Protein AF-A0A132EEF4-F1 (afdb_monomer_lite)

Structure (mmCIF, N/CA/C/O backbone):
data_AF-A0A132EEF4-F1
#
_entry.id   AF-A0A132EEF4-F1
#
loop_
_atom_site.group_PDB
_atom_site.id
_atom_site.type_symbol
_atom_site.label_atom_id
_atom_site.label_alt_id
_atom_site.label_comp_id
_atom_site.label_asym_id
_atom_site.label_entity_id
_atom_site.label_seq_id
_atom_site.pdbx_PDB_ins_code
_atom_site.Cartn_x
_atom_site.Cartn_y
_atom_site.Cartn_z
_atom_site.occupancy
_atom_site.B_iso_or_equiv
_atom_site.auth_seq_id
_atom_site.auth_comp_id
_atom_site.auth_asym_id
_atom_site.auth_atom_id
_atom_site.pdbx_PDB_model_num
ATOM 1 N N . MET A 1 1 ? -3.371 -2.002 -14.845 1.00 58.97 1 MET A N 1
ATOM 2 C CA . MET A 1 1 ? -2.297 -1.546 -13.945 1.00 58.97 1 MET A CA 1
ATOM 3 C C . MET A 1 1 ? -2.289 -2.466 -12.753 1.00 58.97 1 MET A C 1
ATOM 5 O O . MET A 1 1 ? -3.370 -2.938 -12.405 1.00 58.97 1 MET A O 1
ATOM 9 N N . PRO A 1 2 ? -1.123 -2.784 -12.189 1.00 67.62 2 PRO A N 1
ATOM 10 C CA . PRO A 1 2 ? -1.090 -3.542 -10.958 1.00 67.62 2 PRO A CA 1
ATOM 11 C C . PRO A 1 2 ? -1.621 -2.651 -9.821 1.00 67.62 2 PRO A C 1
ATOM 13 O O . PRO A 1 2 ? -1.051 -1.611 -9.512 1.00 67.62 2 PRO A O 1
ATOM 16 N N . HIS A 1 3 ? -2.763 -3.059 -9.275 1.00 77.06 3 HIS A N 1
ATOM 17 C CA . HIS A 1 3 ? -3.440 -2.479 -8.113 1.00 77.06 3 HIS A CA 1
ATOM 18 C C . HIS A 1 3 ? -3.343 -3.504 -6.993 1.00 77.06 3 HIS A C 1
ATOM 20 O O . HIS A 1 3 ? -3.569 -4.694 -7.241 1.00 77.06 3 HIS A O 1
ATOM 26 N N . VAL A 1 4 ? -3.038 -3.069 -5.775 1.00 84.19 4 VAL A N 1
ATOM 27 C CA . VAL A 1 4 ? -3.090 -3.933 -4.590 1.00 84.19 4 VAL A CA 1
ATOM 28 C C . VAL A 1 4 ? -4.024 -3.305 -3.568 1.00 84.19 4 VAL A C 1
ATOM 30 O 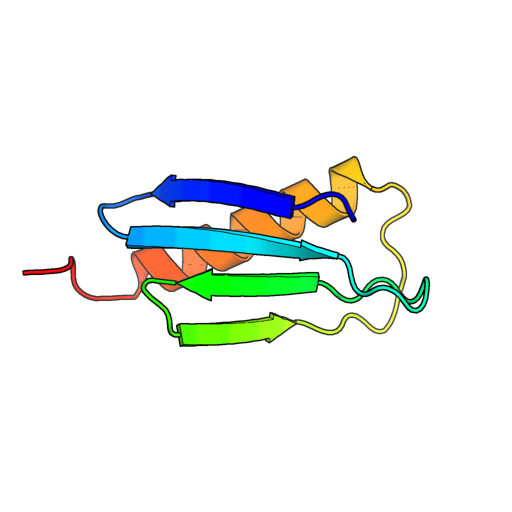O . VAL A 1 4 ? -3.850 -2.145 -3.233 1.00 84.19 4 VAL A O 1
ATOM 33 N N . SER A 1 5 ? -4.994 -4.077 -3.081 1.00 86.94 5 SER A N 1
ATOM 34 C CA . SER A 1 5 ? -5.943 -3.667 -2.040 1.00 86.94 5 SER A CA 1
ATOM 35 C C . SER A 1 5 ? -5.865 -4.647 -0.873 1.00 86.94 5 SER A C 1
ATOM 37 O O . SER A 1 5 ? -5.787 -5.858 -1.114 1.00 86.94 5 SER A O 1
ATOM 39 N N . TYR A 1 6 ? -5.811 -4.149 0.360 1.00 87.44 6 TYR A N 1
ATOM 40 C CA . TYR A 1 6 ? -5.751 -4.961 1.576 1.00 87.44 6 TYR A CA 1
ATOM 41 C C . TYR A 1 6 ? -6.194 -4.171 2.814 1.00 87.44 6 TYR A C 1
ATOM 43 O O . TYR A 1 6 ? -6.059 -2.955 2.855 1.00 87.44 6 TYR A O 1
ATOM 51 N N . GLU A 1 7 ? -6.679 -4.873 3.838 1.00 87.44 7 GL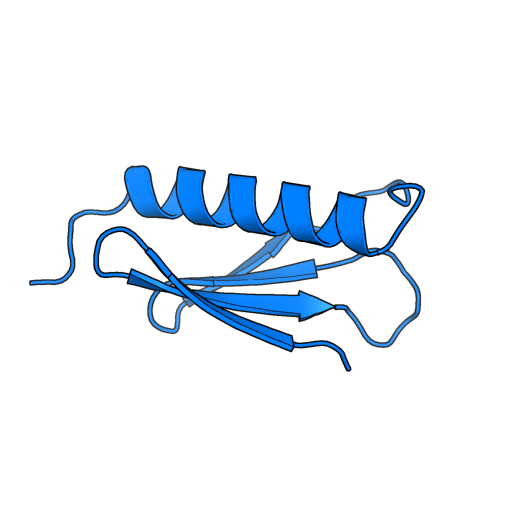U A N 1
ATOM 52 C CA . GLU A 1 7 ? -7.007 -4.278 5.139 1.00 87.44 7 GLU A CA 1
ATOM 53 C C . GLU A 1 7 ? -5.763 -4.253 6.042 1.00 87.44 7 GLU A C 1
ATOM 55 O O . GLU A 1 7 ? -5.024 -5.244 6.127 1.00 87.44 7 GLU A O 1
ATOM 60 N N . TYR A 1 8 ? -5.534 -3.138 6.737 1.00 87.00 8 TYR A N 1
ATOM 61 C CA . TYR A 1 8 ? -4.480 -2.990 7.738 1.00 87.00 8 TYR A CA 1
ATOM 62 C C . TYR A 1 8 ? -4.955 -2.114 8.900 1.00 87.00 8 TYR A C 1
ATOM 64 O O . TYR A 1 8 ? -5.432 -1.006 8.695 1.00 87.00 8 TYR A O 1
ATOM 72 N N . SER A 1 9 ? -4.812 -2.604 10.135 1.00 86.00 9 SER A N 1
ATOM 73 C CA . SER A 1 9 ? -5.245 -1.897 11.354 1.00 86.00 9 SER A CA 1
ATOM 74 C C . SER A 1 9 ? -6.726 -1.458 11.344 1.00 86.00 9 SER A C 1
ATOM 76 O O . SER A 1 9 ? -7.102 -0.475 11.973 1.00 86.00 9 SER A O 1
ATOM 78 N N . GLY A 1 10 ? -7.586 -2.196 10.632 1.00 83.25 10 GLY A N 1
ATOM 79 C CA . GLY A 1 10 ? -9.001 -1.847 10.458 1.00 83.25 10 GLY A CA 1
ATOM 80 C C . GLY A 1 10 ? -9.266 -0.771 9.401 1.00 83.25 10 GLY A C 1
ATOM 81 O O . GLY A 1 10 ? -10.396 -0.304 9.312 1.00 83.25 10 GLY A O 1
ATOM 82 N N . HIS A 1 11 ? -8.252 -0.402 8.616 1.00 83.38 11 HIS A N 1
ATOM 83 C CA . HIS A 1 11 ? -8.346 0.549 7.517 1.00 83.38 11 HIS A CA 1
ATOM 84 C C . HIS A 1 11 ? -8.185 -0.143 6.162 1.00 83.38 11 HIS A C 1
ATOM 86 O O . HIS A 1 11 ? -7.340 -1.030 6.000 1.00 83.38 11 HIS A O 1
ATOM 92 N N . ASP A 1 12 ? -8.965 0.294 5.177 1.00 85.06 12 ASP A N 1
ATOM 93 C CA . ASP A 1 12 ? -8.870 -0.200 3.803 1.00 85.06 12 ASP A CA 1
ATOM 94 C C . ASP A 1 12 ? -7.743 0.528 3.068 1.00 85.06 12 ASP A C 1
ATOM 96 O O . ASP A 1 12 ? -7.831 1.737 2.836 1.00 85.06 12 ASP A O 1
ATOM 100 N N . ILE A 1 13 ? -6.699 -0.207 2.674 1.00 83.88 13 ILE A N 1
ATOM 101 C CA . ILE A 1 13 ? -5.551 0.330 1.943 1.00 83.88 13 ILE A CA 1
ATOM 102 C C . ILE A 1 13 ? -5.588 -0.104 0.477 1.00 83.88 13 ILE A C 1
ATOM 104 O O . ILE A 1 13 ? -5.436 -1.284 0.163 1.00 83.88 13 ILE A O 1
ATOM 108 N N . ASP A 1 14 ? -5.679 0.862 -0.437 1.00 83.12 14 ASP A N 1
ATOM 109 C CA . ASP A 1 14 ? -5.4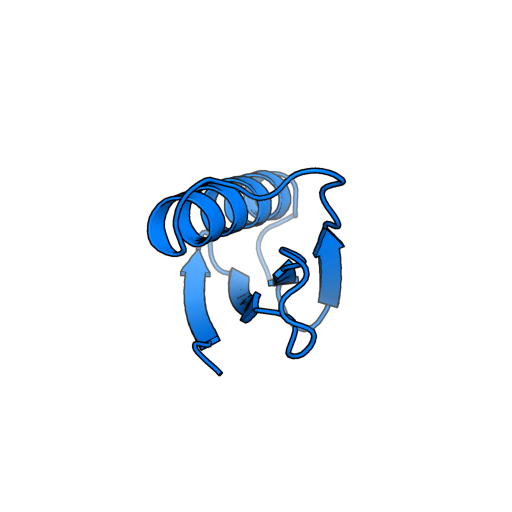20 0.654 -1.868 1.00 83.12 14 ASP A CA 1
ATOM 110 C C . ASP A 1 14 ? -4.060 1.228 -2.245 1.00 83.12 14 ASP A C 1
ATOM 112 O O . ASP A 1 14 ? -3.714 2.304 -1.782 1.00 83.12 14 ASP A O 1
ATOM 116 N N . VAL A 1 15 ? -3.308 0.565 -3.122 1.00 80.12 15 VAL A N 1
ATOM 117 C CA . VAL A 1 15 ? -2.057 1.069 -3.702 1.00 80.12 15 VAL A CA 1
ATOM 118 C C . VAL A 1 15 ? -2.110 0.927 -5.220 1.00 80.12 15 VAL A C 1
ATOM 120 O O . VAL A 1 15 ? -2.274 -0.177 -5.747 1.00 80.12 15 VAL A O 1
ATOM 123 N N . ASP A 1 16 ? -1.911 2.047 -5.911 1.00 77.31 16 ASP A N 1
ATOM 124 C CA . ASP A 1 16 ? -1.997 2.189 -7.366 1.00 77.31 16 ASP A CA 1
ATOM 125 C C . ASP A 1 16 ? -0.668 2.680 -7.962 1.00 77.31 16 ASP A C 1
ATOM 127 O O . ASP A 1 16 ? -0.057 3.622 -7.451 1.00 77.31 16 ASP A O 1
ATOM 131 N N . GLU A 1 17 ? -0.243 2.085 -9.082 1.00 73.75 17 GLU A N 1
ATOM 132 C CA . GLU A 1 17 ? 0.887 2.563 -9.896 1.00 73.75 17 GLU A CA 1
ATOM 133 C C . GLU A 1 17 ? 0.410 3.549 -10.983 1.00 73.75 17 GLU A C 1
ATOM 135 O O . GLU A 1 17 ? -0.502 3.237 -11.761 1.00 73.75 17 GLU A O 1
ATOM 140 N N . ASP A 1 18 ? 1.042 4.729 -11.083 1.00 67.88 18 ASP A N 1
ATOM 141 C CA . ASP A 1 18 ? 0.716 5.706 -12.130 1.00 67.88 18 ASP A CA 1
ATOM 142 C C . ASP A 1 18 ? 1.041 5.165 -13.534 1.00 67.88 18 ASP A C 1
ATOM 144 O O . ASP A 1 18 ? 2.100 4.607 -13.827 1.00 67.88 18 ASP A O 1
ATOM 148 N N . ARG A 1 19 ? 0.109 5.407 -14.457 1.00 58.81 19 ARG A N 1
ATOM 149 C CA . ARG A 1 19 ? 0.107 4.923 -15.842 1.00 58.81 19 ARG A CA 1
ATOM 150 C C . ARG A 1 19 ? 1.218 5.530 -16.699 1.00 58.81 19 ARG A C 1
ATOM 152 O O . ARG A 1 19 ? 1.490 5.026 -17.786 1.00 58.81 19 ARG A O 1
ATOM 159 N N . ASN A 1 20 ? 1.840 6.614 -16.239 1.00 61.66 20 ASN A N 1
ATOM 160 C CA . ASN A 1 20 ? 2.793 7.396 -17.025 1.00 61.66 20 ASN A CA 1
ATOM 161 C C . ASN A 1 20 ? 4.229 6.846 -17.013 1.00 61.66 20 ASN A C 1
ATOM 163 O O . ASN A 1 20 ? 5.127 7.504 -17.543 1.00 61.66 20 ASN A O 1
ATOM 167 N N . GLY A 1 21 ? 4.482 5.684 -16.393 1.00 55.09 21 GLY A N 1
ATOM 168 C CA . GLY A 1 21 ? 5.830 5.099 -16.292 1.00 55.09 21 GLY A CA 1
ATOM 169 C C . GLY A 1 21 ? 6.809 5.958 -15.480 1.00 55.09 21 GLY A C 1
ATOM 170 O O . GLY A 1 21 ? 8.018 5.718 -15.471 1.00 55.09 21 GLY A O 1
ATOM 171 N N . ARG A 1 22 ? 6.284 6.987 -14.810 1.00 59.47 22 ARG A N 1
ATOM 172 C CA . ARG A 1 22 ? 6.967 7.754 -13.781 1.00 59.47 22 ARG A CA 1
ATOM 173 C C . ARG A 1 22 ? 6.534 7.118 -12.482 1.00 59.47 22 ARG A C 1
ATOM 175 O O . ARG A 1 22 ? 5.351 6.891 -12.287 1.00 59.47 22 ARG A O 1
ATOM 182 N N . TRP A 1 23 ? 7.507 6.789 -11.657 1.00 64.19 23 TRP A N 1
ATOM 183 C CA . TRP A 1 23 ? 7.419 5.965 -10.459 1.00 64.19 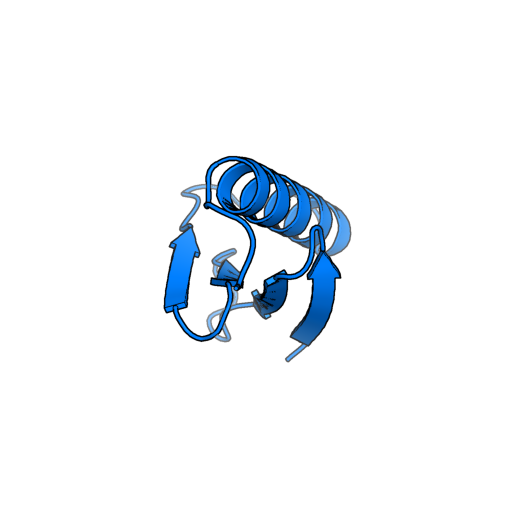23 TRP A CA 1
ATOM 184 C C . TRP A 1 23 ? 6.658 6.678 -9.339 1.00 64.19 23 TRP A C 1
ATOM 186 O O . TRP A 1 23 ? 7.191 6.962 -8.269 1.00 64.19 23 TRP A O 1
ATOM 196 N N . HIS A 1 24 ? 5.417 7.024 -9.635 1.00 67.19 24 HIS A N 1
ATOM 197 C CA . HIS A 1 24 ? 4.452 7.647 -8.765 1.00 67.19 24 HIS A CA 1
ATOM 198 C C . HIS A 1 24 ? 3.500 6.545 -8.336 1.00 67.19 24 HIS A C 1
ATOM 200 O O . HIS A 1 24 ? 3.004 5.777 -9.163 1.00 67.19 24 HIS A O 1
ATOM 206 N N . TRP A 1 25 ? 3.282 6.460 -7.036 1.00 72.81 25 TRP A N 1
ATOM 207 C CA . TRP A 1 25 ? 2.241 5.630 -6.470 1.00 72.81 25 TRP A CA 1
ATOM 208 C C . TRP A 1 25 ? 1.310 6.528 -5.674 1.00 72.81 25 TRP A C 1
ATOM 210 O O . TRP A 1 25 ? 1.710 7.538 -5.083 1.00 72.81 25 TRP A O 1
ATOM 220 N N . SER A 1 26 ? 0.047 6.153 -5.688 1.00 75.38 26 SER A N 1
ATOM 221 C CA . SER A 1 26 ? -0.937 6.662 -4.753 1.00 75.38 26 SER A CA 1
ATOM 222 C C . SER A 1 26 ? -1.343 5.526 -3.844 1.00 75.38 26 SER A C 1
ATOM 224 O O . SER A 1 26 ? -1.370 4.371 -4.270 1.00 75.38 26 SER A O 1
ATOM 226 N N . TYR A 1 27 ? -1.666 5.863 -2.608 1.00 79.38 27 TYR A N 1
ATOM 227 C CA . TYR A 1 27 ? -2.391 4.967 -1.736 1.00 79.38 27 TYR A CA 1
ATOM 228 C C . TYR A 1 27 ? -3.681 5.624 -1.288 1.00 79.38 27 TYR A C 1
ATOM 230 O O . TYR A 1 27 ? -3.801 6.848 -1.267 1.00 79.38 27 TYR A O 1
ATOM 238 N N . ARG A 1 28 ? -4.668 4.807 -0.964 1.00 84.31 28 ARG A N 1
ATOM 239 C CA . ARG A 1 28 ? -5.921 5.253 -0.382 1.00 84.31 28 ARG A CA 1
ATOM 240 C C . ARG A 1 28 ? -6.055 4.618 0.985 1.00 84.31 28 ARG A C 1
ATOM 242 O O . ARG A 1 28 ? -5.751 3.441 1.085 1.00 84.31 28 ARG A O 1
ATOM 249 N N . ILE A 1 29 ? -6.490 5.378 1.982 1.00 84.00 29 ILE A N 1
ATOM 250 C CA . ILE A 1 29 ? -6.868 4.854 3.298 1.00 84.00 29 ILE A CA 1
ATOM 251 C C . ILE A 1 29 ? -8.336 5.222 3.502 1.00 84.00 29 ILE A C 1
ATOM 253 O O . ILE A 1 29 ? -8.680 6.397 3.412 1.00 84.00 29 ILE A O 1
ATOM 257 N N . ASP A 1 30 ? -9.215 4.236 3.671 1.00 85.81 30 ASP A N 1
ATOM 258 C CA . ASP A 1 30 ? -10.658 4.423 3.927 1.00 85.81 30 ASP A CA 1
ATOM 259 C C . ASP A 1 30 ? -11.397 5.313 2.917 1.00 85.81 30 ASP A C 1
ATOM 261 O O . ASP A 1 30 ? -12.354 6.019 3.239 1.00 85.81 30 ASP A O 1
ATOM 265 N N . GLY A 1 31 ? -10.951 5.322 1.663 1.00 80.56 31 GLY A N 1
ATOM 266 C CA . GLY A 1 31 ? -11.522 6.204 0.644 1.00 80.56 31 GLY A CA 1
ATOM 267 C C . GLY A 1 31 ? -10.744 7.507 0.417 1.00 80.56 31 GLY A C 1
ATOM 268 O O . GLY A 1 31 ? -10.867 8.097 -0.660 1.00 80.56 31 GLY A O 1
ATOM 269 N N . GLU A 1 32 ? -9.898 7.935 1.358 1.00 81.94 32 GLU A N 1
ATOM 270 C CA . GLU A 1 32 ? -9.079 9.145 1.237 1.00 81.94 32 GLU A CA 1
ATOM 271 C C . GLU A 1 32 ? -7.812 8.894 0.422 1.00 81.94 32 GLU A C 1
ATOM 273 O O . GLU A 1 32 ? -7.018 8.009 0.727 1.00 81.94 32 GLU A O 1
ATOM 278 N N . CYS A 1 33 ? -7.628 9.665 -0.651 1.00 77.19 33 CYS A N 1
ATOM 279 C CA . CYS A 1 33 ? -6.541 9.466 -1.604 1.00 77.19 33 CYS A CA 1
ATOM 280 C C . CYS A 1 33 ? -5.300 10.279 -1.223 1.00 77.19 33 CYS A C 1
ATOM 282 O O . CYS A 1 33 ? -5.330 11.511 -1.213 1.00 77.19 33 CYS A O 1
ATOM 284 N N . TYR A 1 34 ? -4.188 9.582 -1.030 1.00 75.69 34 TYR A N 1
ATOM 285 C CA . TYR A 1 34 ? -2.876 10.135 -0.744 1.00 75.69 34 TYR A CA 1
ATOM 286 C C . TYR A 1 34 ? -1.935 9.851 -1.914 1.00 75.69 34 TYR A C 1
ATOM 288 O O . TYR A 1 34 ? -1.771 8.721 -2.372 1.00 75.69 34 TYR A O 1
ATOM 296 N N . THR A 1 35 ? -1.302 10.899 -2.438 1.00 67.38 35 THR A N 1
ATOM 297 C CA . THR A 1 35 ? -0.339 10.766 -3.539 1.00 67.38 35 THR A CA 1
ATOM 298 C C . THR A 1 35 ? 1.068 10.988 -3.013 1.00 67.38 35 THR A C 1
ATOM 300 O O . THR A 1 35 ? 1.375 12.074 -2.525 1.00 67.38 35 THR A O 1
ATOM 303 N N . VAL A 1 36 ? 1.947 9.996 -3.169 1.00 66.19 36 VAL A N 1
ATOM 304 C CA . VAL A 1 36 ? 3.372 10.148 -2.858 1.00 66.19 36 VAL A CA 1
ATOM 305 C C . VAL A 1 36 ? 4.171 10.048 -4.150 1.00 66.19 36 VAL A C 1
ATOM 307 O O . VAL A 1 36 ? 4.465 8.978 -4.681 1.00 66.19 36 VAL A O 1
ATOM 310 N N . GLY A 1 37 ? 4.536 11.217 -4.670 1.00 59.28 37 GLY A N 1
ATOM 311 C CA . GLY A 1 37 ? 5.507 11.330 -5.750 1.00 59.28 37 GLY A CA 1
ATOM 312 C C . GLY A 1 37 ? 6.925 11.217 -5.197 1.00 59.28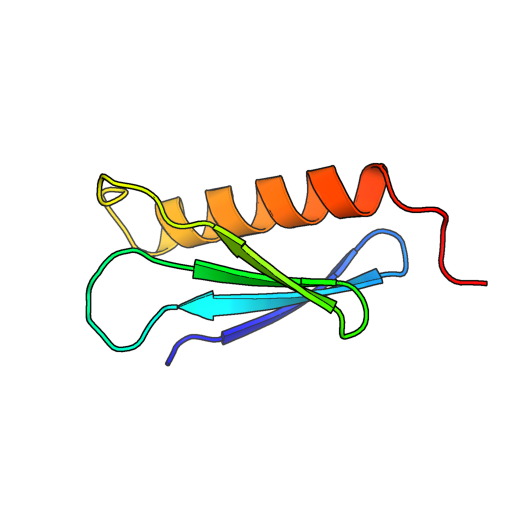 37 GLY A C 1
ATOM 313 O O . GLY A 1 37 ? 7.294 11.948 -4.277 1.00 59.28 37 GLY A O 1
ATOM 314 N N . ARG A 1 38 ? 7.748 10.331 -5.768 1.00 62.31 38 ARG A N 1
ATOM 315 C CA . ARG A 1 38 ? 9.206 10.377 -5.590 1.00 62.31 38 ARG A CA 1
ATOM 316 C C . ARG A 1 38 ? 9.876 10.885 -6.859 1.00 62.31 38 ARG A C 1
ATOM 318 O O . ARG A 1 38 ? 9.593 10.409 -7.952 1.00 62.31 38 ARG A O 1
ATOM 325 N N . ASP A 1 39 ? 10.866 11.758 -6.678 1.00 56.06 39 ASP A N 1
ATOM 326 C CA . ASP A 1 39 ? 11.725 12.277 -7.755 1.00 56.06 39 ASP A CA 1
ATOM 327 C C . ASP A 1 39 ? 12.633 11.213 -8.396 1.00 56.06 39 ASP A C 1
ATOM 329 O O . ASP A 1 39 ? 13.236 11.454 -9.444 1.00 56.06 39 ASP A O 1
ATOM 333 N N . ARG A 1 40 ? 12.790 10.034 -7.774 1.00 56.19 40 ARG A N 1
ATOM 334 C CA . ARG A 1 40 ? 13.667 8.968 -8.277 1.00 56.19 40 ARG A CA 1
ATOM 335 C C . ARG A 1 40 ? 12.968 7.607 -8.306 1.00 56.19 40 ARG A C 1
ATOM 337 O O . ARG A 1 40 ? 12.399 7.215 -7.286 1.00 56.19 40 ARG A O 1
ATOM 344 N N . PRO A 1 41 ? 13.094 6.855 -9.417 1.00 58.41 41 PRO A N 1
ATOM 345 C CA . PRO A 1 41 ? 12.659 5.468 -9.493 1.00 58.41 41 PRO A CA 1
ATOM 346 C C . PRO A 1 41 ? 13.274 4.616 -8.385 1.00 58.41 41 PRO A C 1
ATOM 348 O O . PRO A 1 41 ? 14.499 4.595 -8.225 1.00 58.41 41 PRO A O 1
ATOM 351 N N . LEU A 1 42 ? 12.452 3.851 -7.669 1.00 64.19 42 LEU A N 1
ATOM 352 C CA . LEU A 1 42 ? 12.950 2.635 -7.033 1.00 64.19 42 LEU A CA 1
ATOM 353 C C . LEU A 1 42 ? 13.262 1.623 -8.146 1.00 64.19 42 LEU A C 1
ATOM 355 O O . LEU A 1 42 ? 12.601 1.596 -9.176 1.00 64.19 42 LEU A O 1
ATOM 359 N N . LYS A 1 43 ? 14.328 0.832 -7.983 1.00 65.75 43 LYS A N 1
ATOM 360 C CA . LYS A 1 43 ? 14.911 0.026 -9.077 1.00 65.75 43 LYS A CA 1
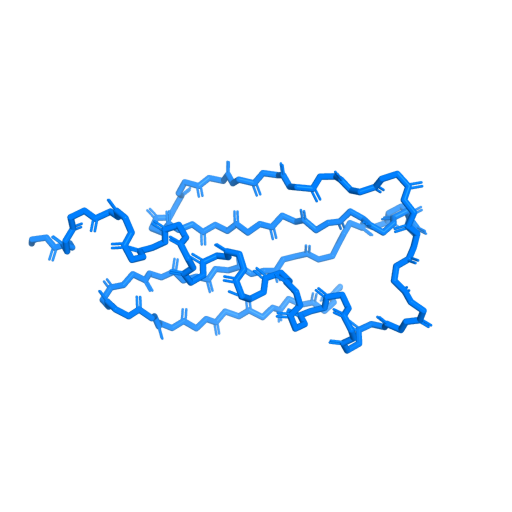ATOM 361 C C . LYS A 1 43 ? 14.005 -1.111 -9.583 1.00 65.75 43 LYS A C 1
ATOM 363 O O . LYS A 1 43 ? 14.331 -1.714 -10.602 1.00 65.75 43 LYS A O 1
ATOM 368 N N . SER A 1 44 ? 12.916 -1.424 -8.879 1.00 74.81 44 SER A N 1
ATOM 369 C CA . SER A 1 44 ? 11.950 -2.460 -9.248 1.00 74.81 44 SER A CA 1
ATOM 370 C C . SER A 1 44 ? 10.544 -2.128 -8.749 1.00 74.81 44 SER A C 1
ATOM 372 O O . SER A 1 44 ? 10.386 -1.402 -7.764 1.00 74.81 44 SER A O 1
ATOM 374 N N . TYR A 1 45 ? 9.544 -2.720 -9.407 1.00 73.00 45 TYR A N 1
ATOM 375 C CA . TYR A 1 45 ? 8.141 -2.692 -8.988 1.00 73.00 45 TYR A CA 1
ATOM 376 C C . TYR A 1 45 ? 7.972 -3.156 -7.530 1.00 73.00 45 TYR A C 1
ATOM 378 O O . TYR A 1 45 ? 7.392 -2.435 -6.727 1.00 73.00 45 TYR A O 1
ATOM 386 N N . ASP A 1 46 ? 8.578 -4.286 -7.144 1.00 78.50 46 ASP A N 1
ATOM 387 C CA . ASP A 1 46 ? 8.475 -4.812 -5.772 1.00 78.50 46 ASP A CA 1
ATOM 388 C C . ASP A 1 46 ? 9.034 -3.848 -4.719 1.00 78.50 46 ASP A C 1
ATOM 390 O O . ASP A 1 46 ? 8.467 -3.705 -3.637 1.00 78.50 46 ASP A O 1
ATOM 394 N N . SER A 1 47 ? 10.134 -3.154 -5.037 1.00 78.81 47 SER A N 1
ATOM 395 C CA . SER A 1 47 ? 10.718 -2.162 -4.126 1.00 78.81 47 SER A CA 1
ATOM 396 C C . SER A 1 47 ? 9.785 -0.967 -3.944 1.00 78.81 47 SER A C 1
ATOM 398 O O . SER A 1 47 ? 9.652 -0.445 -2.840 1.00 78.81 47 SER A O 1
ATOM 400 N N . MET A 1 48 ? 9.153 -0.526 -5.035 1.00 76.38 48 MET A N 1
ATOM 401 C CA . MET A 1 48 ? 8.179 0.562 -5.028 1.00 76.38 48 MET A CA 1
ATOM 402 C C . MET A 1 48 ? 6.934 0.185 -4.234 1.00 76.38 48 MET A C 1
ATOM 404 O O . MET A 1 48 ? 6.543 0.932 -3.343 1.00 76.38 48 MET A O 1
ATOM 408 N N . LEU A 1 49 ? 6.364 -0.989 -4.508 1.00 78.19 49 LEU A N 1
ATOM 409 C CA . LEU A 1 49 ? 5.194 -1.499 -3.809 1.00 78.19 49 LEU A CA 1
ATOM 410 C C . LEU A 1 49 ? 5.474 -1.686 -2.313 1.00 78.19 49 LEU A C 1
ATOM 412 O O . LEU A 1 49 ? 4.650 -1.301 -1.492 1.00 78.19 49 LEU A O 1
ATOM 416 N N . GLY A 1 50 ? 6.633 -2.235 -1.943 1.00 82.69 50 GLY A N 1
ATOM 417 C CA . GLY A 1 50 ? 7.008 -2.415 -0.539 1.00 82.69 50 GLY A CA 1
ATOM 418 C C . GLY A 1 50 ? 7.107 -1.094 0.226 1.00 82.69 50 GLY A C 1
ATOM 419 O O . GLY A 1 50 ? 6.596 -0.986 1.336 1.00 82.69 50 GLY A O 1
ATOM 420 N N . GLU A 1 51 ? 7.709 -0.067 -0.377 1.00 82.19 51 GLU A N 1
ATOM 421 C CA . GLU A 1 51 ? 7.786 1.264 0.236 1.00 82.19 51 GLU A CA 1
ATOM 422 C C . GLU A 1 51 ? 6.410 1.939 0.312 1.00 82.19 51 GLU A C 1
ATOM 424 O O . GLU A 1 51 ? 6.102 2.585 1.312 1.00 82.19 51 GLU A O 1
ATOM 429 N N . ALA A 1 52 ? 5.580 1.763 -0.721 1.00 79.88 52 ALA A N 1
ATOM 430 C CA . ALA A 1 52 ? 4.227 2.297 -0.758 1.00 79.88 52 ALA A CA 1
ATOM 431 C C . ALA A 1 52 ? 3.362 1.738 0.374 1.00 79.88 52 ALA A C 1
ATOM 433 O O . ALA A 1 52 ? 2.755 2.500 1.124 1.00 79.88 52 ALA A O 1
ATOM 434 N N . LYS A 1 53 ? 3.393 0.411 0.543 1.00 84.44 53 LYS A N 1
ATOM 435 C CA . LYS A 1 53 ? 2.734 -0.287 1.650 1.00 84.44 53 LYS A CA 1
ATOM 436 C C . LYS A 1 53 ? 3.229 0.210 3.000 1.00 84.44 53 LYS A C 1
ATOM 438 O O . LYS A 1 53 ? 2.423 0.597 3.831 1.00 84.44 53 LYS A O 1
ATOM 443 N N . ARG A 1 54 ? 4.551 0.298 3.178 1.00 86.75 54 ARG A N 1
ATOM 444 C CA . ARG A 1 54 ? 5.163 0.768 4.429 1.00 86.75 54 ARG A CA 1
ATOM 445 C C . ARG A 1 54 ? 4.683 2.167 4.824 1.00 86.75 54 ARG A C 1
ATOM 447 O O . ARG A 1 54 ? 4.475 2.428 6.002 1.00 86.75 54 ARG A O 1
ATOM 454 N N . ILE A 1 55 ? 4.566 3.083 3.863 1.00 86.19 55 ILE A N 1
ATOM 455 C CA . ILE A 1 55 ? 4.101 4.449 4.131 1.00 86.19 55 ILE A CA 1
ATOM 456 C C . ILE A 1 55 ? 2.599 4.461 4.412 1.00 86.19 55 ILE A C 1
ATOM 458 O O . ILE A 1 55 ? 2.193 5.099 5.373 1.00 86.19 55 ILE A O 1
ATOM 462 N N . ALA A 1 56 ? 1.796 3.734 3.631 1.00 84.94 56 ALA A N 1
ATOM 463 C CA . ALA A 1 56 ? 0.360 3.629 3.875 1.00 84.94 56 ALA A CA 1
ATOM 464 C C . ALA A 1 56 ? 0.058 3.052 5.270 1.00 84.94 56 ALA A C 1
ATOM 466 O O . ALA A 1 56 ? -0.764 3.601 5.993 1.00 84.94 56 ALA A O 1
ATOM 467 N N . GLU A 1 57 ? 0.781 2.009 5.682 1.00 87.44 57 GLU A N 1
ATOM 468 C CA . GLU A 1 57 ? 0.703 1.421 7.026 1.00 87.44 57 GLU A CA 1
ATOM 469 C C . GLU A 1 57 ? 1.123 2.424 8.111 1.00 87.44 57 GLU A C 1
ATOM 471 O O . GLU A 1 57 ? 0.424 2.582 9.105 1.00 87.44 57 GLU A O 1
ATOM 476 N N . GLN A 1 58 ? 2.218 3.164 7.899 1.00 88.25 58 GLN A N 1
ATOM 477 C CA . GLN A 1 58 ? 2.688 4.188 8.840 1.00 88.25 58 GLN A CA 1
ATOM 478 C C . GLN A 1 58 ? 1.695 5.354 9.008 1.00 88.25 58 GLN A C 1
ATOM 480 O O . GLN A 1 58 ? 1.609 5.937 10.090 1.00 88.25 58 GLN A O 1
ATOM 485 N N . GLU A 1 59 ? 0.986 5.745 7.949 1.00 86.56 59 GLU A N 1
ATOM 486 C CA . GLU A 1 59 ? -0.086 6.743 8.037 1.00 86.56 59 GLU A CA 1
ATOM 487 C C . GLU A 1 59 ? -1.329 6.153 8.712 1.00 86.56 59 GLU A C 1
ATOM 489 O O . GLU A 1 59 ? -1.879 6.783 9.610 1.00 86.56 59 GLU A O 1
ATOM 494 N N . ALA A 1 60 ? -1.724 4.924 8.364 1.00 85.44 60 ALA A N 1
ATOM 495 C CA . ALA A 1 60 ? -2.841 4.230 9.006 1.00 85.44 60 ALA A CA 1
ATOM 496 C C . ALA A 1 60 ? -2.626 4.068 10.522 1.00 85.44 60 ALA A C 1
ATOM 498 O O . ALA A 1 60 ? -3.544 4.309 11.296 1.00 85.44 60 ALA A O 1
ATOM 499 N N . ASP A 1 61 ? -1.401 3.770 10.968 1.00 87.56 61 ASP A N 1
ATOM 500 C CA . ASP A 1 61 ? -1.044 3.697 12.395 1.00 87.56 61 ASP A CA 1
ATOM 501 C C . ASP A 1 61 ? -1.211 5.040 13.142 1.00 87.56 61 ASP A C 1
ATOM 503 O O . ASP A 1 61 ? -1.312 5.061 14.371 1.00 87.56 61 ASP A O 1
ATOM 507 N N . GLN A 1 62 ? -1.204 6.172 12.427 1.00 85.69 62 GLN A N 1
ATOM 508 C CA . GLN A 1 62 ? -1.421 7.509 12.995 1.00 85.69 62 GLN A CA 1
ATOM 509 C C . GLN A 1 62 ? -2.897 7.926 12.993 1.00 85.69 62 GLN A C 1
ATOM 511 O O . GLN A 1 62 ? -3.251 8.910 13.653 1.00 85.69 62 GLN A O 1
ATOM 516 N N . LEU A 1 63 ? -3.753 7.206 12.268 1.00 82.19 63 LEU A N 1
ATOM 517 C CA . LEU A 1 63 ? -5.183 7.467 12.220 1.00 82.19 63 LEU A CA 1
ATOM 518 C C . LEU A 1 63 ? -5.894 6.780 13.397 1.00 82.19 63 LEU A C 1
ATOM 520 O O . LEU A 1 63 ? -5.466 5.729 13.879 1.00 82.19 63 LEU A O 1
ATOM 524 N N . PRO A 1 64 ? -6.972 7.383 13.929 1.00 77.56 64 PRO A N 1
ATOM 525 C CA . PRO A 1 64 ? -7.814 6.693 14.892 1.00 77.56 64 PRO A CA 1
ATOM 526 C C . PRO A 1 64 ? -8.485 5.490 14.208 1.00 77.56 64 PRO A C 1
ATOM 528 O O . PRO A 1 64 ? -8.925 5.634 13.067 1.00 77.56 64 PRO A O 1
ATOM 531 N N . PRO A 1 65 ? -8.630 4.342 14.897 1.00 66.62 65 PRO A N 1
ATOM 532 C CA . PRO A 1 65 ? -9.302 3.183 14.323 1.00 66.62 65 PRO A CA 1
ATOM 533 C C . PRO A 1 65 ? -10.727 3.555 13.902 1.00 66.62 65 PRO A C 1
ATOM 535 O O . PRO A 1 65 ? -11.438 4.234 14.654 1.00 66.62 65 PRO A O 1
ATOM 538 N N . LEU A 1 66 ? -11.126 3.109 12.708 1.00 64.12 66 LEU A N 1
ATOM 539 C CA . LEU A 1 66 ? -12.491 3.242 12.195 1.00 64.12 66 LEU A CA 1
ATOM 540 C C . LEU A 1 66 ? -13.493 2.722 13.244 1.00 64.12 66 LEU A C 1
ATOM 542 O O . LEU A 1 66 ? -13.394 1.577 13.692 1.00 64.12 66 LEU A O 1
ATOM 546 N N . GLN A 1 67 ? -14.412 3.595 13.675 1.00 56.88 67 GLN A N 1
ATOM 547 C CA . GLN A 1 67 ? -15.471 3.292 14.652 1.00 56.88 67 GLN A CA 1
ATOM 548 C C . GLN A 1 67 ? -16.696 2.644 14.013 1.00 56.88 67 GLN A C 1
ATOM 550 O O . GLN A 1 67 ? -17.068 3.060 12.893 1.00 56.88 67 GLN A O 1
#

Organism: NCBI:txid1207504

Foldseek 3Di:
DDKDWDDDLQWIKIWDADPPPQLKIWIDTNNRIGTDHDPDDDPDPVVSVVVRVVVSNVVVVVDDHDD

pLDDT: mean 75.74, std 10.21, range [55.09, 88.25]

Secondary structure (DSSP, 8-state):
--EEEEEETTEEEEEEE-TTSS-EEEEEETTEEEEEE-SS--SSHHHHHHHHHHHHHHHHTTSPPP-

Radius of gyration: 11.82 Å; chains: 1; bounding box: 30×17×32 Å

Sequence (67 aa):
MPHVSYEYSGHDIDVDEDRNGRWHWSYRIDGECYTVGRDRPLKSYDSMLGEAKRIAEQEADQLPPLQ